Protein AF-A0ABD0RHS9-F1 (afdb_monomer_lite)

Radius of gyration: 13.69 Å; chains: 1; bounding box: 38×21×36 Å

Organism: Cirrhinus mrigala (NCBI:txid683832)

Structure (mmCIF, N/CA/C/O backbone):
data_AF-A0ABD0RHS9-F1
#
_entry.id   AF-A0ABD0RHS9-F1
#
loop_
_atom_site.group_PDB
_atom_site.id
_atom_site.type_symbol
_atom_site.label_atom_id
_atom_site.label_alt_id
_atom_site.label_comp_id
_atom_site.label_asym_id
_atom_site.label_entity_id
_atom_site.label_seq_id
_atom_site.pdbx_PDB_ins_code
_atom_site.Cartn_x
_atom_site.Cartn_y
_atom_site.Cartn_z
_atom_site.occupancy
_atom_site.B_iso_or_equiv
_atom_site.auth_seq_id
_atom_site.auth_comp_id
_atom_site.auth_asym_id
_atom_site.auth_atom_id
_atom_site.pdbx_PDB_model_num
ATOM 1 N N . VAL A 1 1 ? 5.807 -4.349 -19.358 1.00 77.38 1 VAL A N 1
ATOM 2 C CA . VAL A 1 1 ? 5.558 -4.805 -17.973 1.00 77.38 1 VAL A CA 1
ATOM 3 C C . VAL A 1 1 ? 4.090 -4.643 -17.634 1.00 77.38 1 VAL A C 1
ATOM 5 O O . VAL A 1 1 ? 3.535 -3.587 -17.908 1.00 77.38 1 VAL A O 1
ATOM 8 N N . ILE A 1 2 ? 3.474 -5.678 -17.066 1.00 82.75 2 ILE A N 1
ATOM 9 C CA . ILE A 1 2 ? 2.133 -5.607 -16.476 1.00 82.75 2 ILE A CA 1
ATOM 10 C C . ILE A 1 2 ? 2.326 -5.693 -14.965 1.00 82.75 2 ILE A C 1
ATOM 12 O O . ILE A 1 2 ? 3.054 -6.574 -14.515 1.00 82.75 2 ILE A O 1
ATOM 16 N N . VAL A 1 3 ? 1.731 -4.761 -14.219 1.00 87.94 3 VAL A N 1
ATOM 17 C CA . VAL A 1 3 ? 1.722 -4.748 -12.752 1.00 87.94 3 VAL A CA 1
ATOM 18 C C . VAL A 1 3 ? 0.270 -4.799 -12.307 1.00 87.94 3 VAL A C 1
ATOM 20 O O . VAL A 1 3 ? -0.502 -3.909 -12.667 1.00 87.94 3 VAL A O 1
ATOM 23 N N . ASP A 1 4 ? -0.078 -5.820 -11.532 1.00 89.81 4 ASP A N 1
ATOM 24 C CA . ASP A 1 4 ? -1.412 -6.032 -10.986 1.00 89.81 4 ASP A CA 1
ATOM 25 C C . ASP A 1 4 ? -1.384 -5.867 -9.454 1.00 89.81 4 ASP A C 1
ATOM 27 O O . ASP A 1 4 ? -0.892 -6.747 -8.735 1.00 89.81 4 ASP A O 1
ATOM 31 N N . PRO A 1 5 ? -1.793 -4.688 -8.948 1.00 90.50 5 PRO A N 1
ATOM 32 C CA . PRO A 1 5 ? -1.982 -4.445 -7.525 1.00 90.50 5 PRO A CA 1
ATOM 33 C C . PRO A 1 5 ? -3.323 -5.000 -7.023 1.00 90.50 5 PRO A C 1
ATOM 35 O O . PRO A 1 5 ? -4.399 -4.607 -7.477 1.00 90.50 5 PRO A O 1
ATOM 38 N N . GLU A 1 6 ? -3.244 -5.848 -6.007 1.00 91.50 6 GLU A N 1
ATOM 39 C CA . GLU A 1 6 ? -4.344 -6.441 -5.259 1.00 91.50 6 GLU A CA 1
ATOM 40 C C . GLU A 1 6 ? -4.330 -5.924 -3.815 1.00 91.50 6 GLU A C 1
ATOM 42 O O . GLU A 1 6 ? -3.306 -5.952 -3.129 1.00 91.50 6 GLU A O 1
ATOM 47 N N . ILE A 1 7 ? -5.481 -5.466 -3.328 1.00 91.00 7 ILE A N 1
ATOM 48 C CA . ILE A 1 7 ? -5.652 -5.061 -1.932 1.00 91.00 7 ILE A CA 1
ATOM 49 C C . ILE A 1 7 ? -6.454 -6.144 -1.225 1.00 91.00 7 ILE A C 1
ATOM 51 O O . ILE A 1 7 ? -7.591 -6.430 -1.591 1.00 91.00 7 ILE A O 1
ATOM 55 N N . VAL A 1 8 ? -5.853 -6.722 -0.194 1.00 90.88 8 VAL A N 1
ATOM 56 C CA . VAL A 1 8 ? -6.472 -7.701 0.688 1.00 90.88 8 VAL A CA 1
ATOM 57 C C . VAL A 1 8 ? -6.931 -6.969 1.952 1.00 90.88 8 VAL A C 1
ATOM 59 O O . VAL A 1 8 ? -6.089 -6.469 2.712 1.00 90.88 8 VAL A O 1
ATOM 62 N N . PRO A 1 9 ? -8.250 -6.873 2.187 1.00 87.50 9 PRO A N 1
ATOM 63 C CA . PRO A 1 9 ? -8.781 -6.233 3.379 1.00 87.50 9 PRO A CA 1
ATOM 64 C C . PRO A 1 9 ? -8.438 -7.030 4.650 1.00 87.50 9 PRO A C 1
ATOM 66 O O . PRO A 1 9 ? -8.174 -8.233 4.574 1.00 87.50 9 PRO A O 1
ATOM 69 N N . PRO A 1 10 ? -8.443 -6.381 5.828 1.00 87.31 10 PRO A N 1
ATOM 70 C CA . PRO A 1 10 ? -8.240 -7.073 7.095 1.00 87.31 10 PRO A CA 1
ATOM 71 C C . PRO A 1 10 ? -9.376 -8.060 7.386 1.00 87.31 10 PRO A C 1
ATOM 73 O O . PRO A 1 10 ? -10.509 -7.894 6.926 1.00 87.31 10 PRO A O 1
ATOM 76 N N . SER A 1 11 ? -9.093 -9.050 8.232 1.00 85.94 11 SER A N 1
ATOM 77 C CA . SER A 1 11 ? -10.115 -9.976 8.717 1.00 85.94 11 SER A CA 1
ATOM 78 C C . SER A 1 11 ? -11.209 -9.226 9.493 1.00 85.94 11 SER A C 1
ATOM 80 O O . SER A 1 11 ? -10.894 -8.501 10.445 1.00 85.94 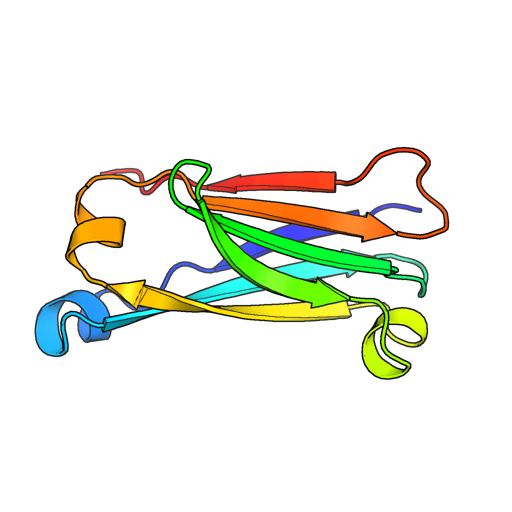11 SER A O 1
ATOM 82 N N . PRO A 1 12 ? -12.499 -9.415 9.152 1.00 78.94 12 PRO A N 1
ATOM 83 C CA . PRO A 1 12 ? -13.598 -8.763 9.856 1.00 78.94 12 PRO A CA 1
ATOM 84 C C . PRO A 1 12 ? -13.669 -9.196 11.322 1.00 78.94 12 PRO A C 1
ATOM 86 O O . PRO A 1 12 ? -14.035 -8.386 12.163 1.00 78.94 12 PRO A O 1
ATOM 89 N N . GLU A 1 13 ? -13.270 -10.427 11.650 1.00 80.19 13 GLU A N 1
ATOM 90 C CA . GLU A 1 13 ? -13.234 -10.928 13.028 1.00 80.19 13 GLU A CA 1
ATOM 91 C C . GLU A 1 13 ? -12.246 -10.149 13.906 1.00 80.19 13 GLU A C 1
ATOM 93 O O . GLU A 1 13 ? -12.624 -9.679 14.980 1.00 80.19 13 GLU A O 1
ATOM 98 N N . ASP A 1 14 ? -11.009 -9.948 13.437 1.00 78.19 14 ASP A N 1
ATOM 99 C CA . ASP A 1 14 ? -10.008 -9.119 14.123 1.00 78.19 14 ASP A CA 1
ATOM 100 C C . ASP A 1 14 ? -10.479 -7.673 14.245 1.00 78.19 14 ASP A C 1
ATOM 102 O O . ASP A 1 14 ? -10.366 -7.054 15.305 1.00 78.19 14 ASP A O 1
ATOM 106 N N . MET A 1 15 ? -11.104 -7.154 13.189 1.00 80.19 15 MET A N 1
ATOM 107 C CA . MET A 1 15 ? -11.636 -5.801 13.203 1.00 80.19 15 MET A CA 1
ATOM 108 C C . MET A 1 15 ? -12.794 -5.627 14.182 1.00 80.19 15 MET A C 1
ATOM 110 O O . MET A 1 15 ? -12.858 -4.604 14.858 1.00 80.19 15 MET A O 1
ATOM 114 N N . LEU A 1 16 ? -13.668 -6.620 14.325 1.00 77.56 16 LEU A N 1
ATOM 115 C CA . LEU A 1 16 ? -14.787 -6.563 15.261 1.00 77.56 16 LEU A CA 1
ATOM 116 C C . LEU A 1 16 ? -14.336 -6.788 16.712 1.00 77.56 16 LEU A C 1
ATOM 118 O O . LEU A 1 16 ? -14.859 -6.162 17.632 1.00 77.56 16 LEU A O 1
ATOM 122 N N . LYS A 1 17 ? -13.374 -7.695 16.919 1.00 82.06 17 LYS A N 1
ATOM 123 C CA . LYS A 1 17 ? -12.960 -8.170 18.245 1.00 82.06 17 LYS A CA 1
ATOM 124 C C . LYS A 1 17 ? -11.825 -7.345 18.844 1.00 82.06 17 LYS A C 1
ATOM 126 O O . LYS A 1 17 ? -11.921 -6.921 19.991 1.00 82.06 17 LYS A O 1
ATOM 131 N N . ASN A 1 18 ? -10.769 -7.109 18.069 1.00 83.06 18 ASN A N 1
ATOM 132 C CA . ASN A 1 18 ? -9.564 -6.403 18.506 1.00 83.06 18 ASN A CA 1
ATOM 133 C C . ASN A 1 18 ? -9.604 -4.907 18.165 1.00 83.06 18 ASN A C 1
ATOM 135 O O . ASN A 1 18 ? -8.780 -4.146 18.661 1.00 83.06 18 ASN A O 1
ATOM 139 N N . ARG A 1 19 ? -10.553 -4.477 17.319 1.00 83.25 19 ARG A N 1
ATOM 140 C CA . ARG A 1 19 ? -10.627 -3.124 16.736 1.00 83.25 19 ARG A CA 1
ATOM 141 C C . ARG A 1 19 ? -9.373 -2.694 15.965 1.00 83.25 19 ARG A C 1
ATOM 143 O O . ARG A 1 19 ? -9.234 -1.518 15.632 1.00 83.25 19 ARG A O 1
ATOM 150 N N . VAL A 1 20 ? -8.495 -3.640 15.645 1.00 85.25 20 VAL A N 1
ATOM 151 C CA . VAL A 1 20 ? -7.239 -3.448 14.911 1.00 85.25 20 VAL A CA 1
ATOM 152 C C . VAL A 1 20 ? -7.137 -4.540 13.856 1.00 85.25 20 VAL A C 1
ATOM 154 O O . VAL A 1 20 ? -7.521 -5.682 14.096 1.00 85.25 20 VAL A O 1
ATOM 157 N N . GLY A 1 21 ? -6.710 -4.164 12.659 1.00 87.38 21 GLY A N 1
ATOM 158 C CA . GLY A 1 21 ? -6.634 -5.025 11.493 1.00 87.38 21 GLY A CA 1
ATOM 159 C C . GLY A 1 21 ? -5.417 -4.658 10.664 1.00 87.38 21 GLY A C 1
ATOM 160 O O . GLY A 1 21 ? -4.835 -3.589 10.821 1.00 87.38 21 GLY A O 1
ATOM 161 N N . VAL A 1 22 ? -5.001 -5.558 9.785 1.00 89.94 22 VAL A N 1
ATOM 162 C CA . VAL A 1 22 ? -3.862 -5.319 8.899 1.00 89.94 22 VAL A CA 1
ATOM 163 C C . VAL A 1 22 ? -4.350 -5.431 7.468 1.00 89.94 22 VAL A C 1
ATOM 165 O O . VAL A 1 22 ? -4.807 -6.492 7.048 1.00 89.94 22 VAL A O 1
ATOM 168 N N . LEU A 1 23 ? -4.270 -4.327 6.734 1.00 90.44 23 LEU A N 1
ATOM 169 C CA . LEU A 1 23 ? -4.556 -4.286 5.310 1.00 90.44 23 LEU A CA 1
ATOM 170 C C . LEU A 1 23 ? -3.288 -4.671 4.557 1.00 90.44 23 LEU A C 1
ATOM 172 O O . LEU A 1 23 ? -2.230 -4.088 4.788 1.00 90.44 23 LEU A O 1
ATOM 176 N N . LYS A 1 24 ? -3.378 -5.650 3.661 1.00 92.56 24 LYS A N 1
ATOM 177 C CA . LYS A 1 24 ? -2.223 -6.082 2.871 1.00 92.56 24 LYS A CA 1
ATOM 178 C C . LYS A 1 24 ? -2.408 -5.635 1.438 1.00 92.56 24 LYS A C 1
ATOM 180 O O . LYS A 1 24 ? -3.410 -5.971 0.822 1.00 92.56 24 LYS A O 1
ATOM 185 N N . CYS A 1 25 ? -1.436 -4.931 0.880 1.00 92.50 25 CYS A N 1
ATOM 186 C CA . CYS A 1 25 ? -1.371 -4.750 -0.562 1.00 92.50 25 CYS A CA 1
ATOM 187 C C . CYS A 1 25 ? -0.348 -5.707 -1.152 1.00 92.50 25 CYS A C 1
ATOM 189 O O . CYS A 1 25 ? 0.808 -5.704 -0.736 1.00 92.50 25 CYS A O 1
ATOM 191 N N . LYS A 1 26 ? -0.764 -6.498 -2.132 1.00 92.62 26 LYS A N 1
ATOM 192 C CA . LYS A 1 26 ? 0.093 -7.367 -2.929 1.00 92.62 26 LYS A CA 1
ATOM 193 C C . LYS A 1 26 ? 0.194 -6.789 -4.327 1.00 92.62 26 LYS A C 1
ATOM 195 O O . LYS A 1 26 ? -0.807 -6.390 -4.899 1.00 92.62 26 LYS A O 1
ATOM 200 N N . ALA A 1 27 ? 1.384 -6.754 -4.896 1.00 91.94 27 ALA A N 1
ATOM 201 C CA . ALA A 1 27 ? 1.581 -6.335 -6.271 1.00 91.94 27 ALA A CA 1
ATOM 202 C C . ALA A 1 27 ? 2.363 -7.401 -7.019 1.00 91.94 27 ALA A C 1
ATOM 204 O O . ALA A 1 27 ? 3.440 -7.811 -6.580 1.00 91.94 27 ALA A O 1
ATOM 205 N N . SER A 1 28 ? 1.810 -7.839 -8.145 1.00 91.44 28 SER A N 1
ATOM 206 C CA . SER A 1 28 ? 2.386 -8.883 -8.989 1.00 91.44 28 SER A CA 1
ATOM 207 C C . SER A 1 28 ? 2.795 -8.289 -10.327 1.00 91.44 28 SER A C 1
ATOM 209 O O . SER A 1 28 ? 2.024 -7.547 -10.926 1.00 91.44 28 SER A O 1
ATOM 211 N N . ALA A 1 29 ? 3.990 -8.605 -10.809 1.00 90.44 29 ALA A N 1
ATOM 212 C CA . ALA A 1 29 ? 4.491 -8.151 -12.095 1.00 90.44 29 ALA A CA 1
ATOM 213 C C . ALA A 1 29 ? 5.171 -9.280 -12.870 1.00 90.44 29 ALA A C 1
ATOM 215 O O . ALA A 1 29 ? 5.715 -10.219 -12.292 1.00 90.44 29 ALA A O 1
ATOM 216 N N . ASP A 1 30 ? 5.166 -9.177 -14.198 1.00 88.50 30 ASP A N 1
ATOM 217 C CA . ASP A 1 30 ? 5.823 -10.171 -15.061 1.00 88.50 30 ASP A CA 1
ATOM 218 C C . ASP A 1 30 ? 7.368 -10.081 -15.008 1.00 88.50 30 ASP A C 1
ATOM 220 O O . ASP A 1 30 ? 8.075 -11.092 -15.115 1.00 88.50 30 ASP A O 1
ATOM 224 N N . SER A 1 31 ? 7.888 -8.884 -14.716 1.00 88.06 31 SER A N 1
ATOM 225 C CA . SER A 1 31 ? 9.312 -8.600 -14.496 1.00 88.06 31 SER A CA 1
ATOM 226 C C . SER A 1 31 ? 9.587 -8.166 -13.061 1.00 88.06 31 SER A C 1
ATOM 228 O O . SER A 1 31 ? 8.710 -7.660 -12.366 1.00 88.06 31 SER A O 1
ATOM 230 N N . ALA A 1 32 ? 10.839 -8.335 -12.633 1.00 87.88 32 ALA A N 1
ATOM 231 C CA . ALA A 1 32 ? 11.329 -7.773 -11.384 1.00 87.88 32 ALA A CA 1
ATOM 232 C C . ALA A 1 32 ? 11.844 -6.336 -11.594 1.00 87.88 32 ALA A C 1
ATOM 234 O O . ALA A 1 32 ? 12.499 -6.025 -12.602 1.00 87.88 32 ALA A O 1
ATOM 235 N N . GLY A 1 33 ? 11.569 -5.463 -10.625 1.00 87.75 33 GLY A N 1
ATOM 236 C CA . GLY A 1 33 ? 11.933 -4.050 -10.725 1.00 87.75 33 GLY A CA 1
ATOM 237 C C . GLY A 1 33 ? 11.016 -3.086 -9.986 1.00 87.75 33 GLY A C 1
ATOM 238 O O . GLY A 1 33 ? 10.909 -1.930 -10.404 1.00 87.75 33 GLY A O 1
ATOM 239 N N . PHE A 1 34 ? 10.351 -3.526 -8.916 1.00 90.19 34 PHE A N 1
ATOM 240 C CA . PHE A 1 34 ? 9.565 -2.623 -8.084 1.00 90.19 34 PHE A CA 1
ATOM 241 C C . PHE A 1 34 ? 10.478 -1.594 -7.425 1.00 90.19 34 PHE A C 1
ATOM 243 O O . PHE A 1 34 ? 11.499 -1.936 -6.826 1.00 90.19 34 PHE A O 1
ATOM 250 N N . THR A 1 35 ? 10.105 -0.326 -7.548 1.00 90.62 35 THR A N 1
ATOM 251 C CA . THR A 1 35 ? 10.865 0.802 -7.006 1.00 90.62 35 THR A CA 1
ATOM 252 C C . THR A 1 35 ? 10.224 1.379 -5.755 1.00 90.62 35 THR A C 1
ATOM 254 O O . THR A 1 35 ? 10.919 1.946 -4.916 1.00 90.62 35 THR A O 1
ATOM 257 N N . LYS A 1 36 ? 8.907 1.250 -5.597 1.00 90.75 36 LYS A N 1
ATOM 258 C CA . LYS A 1 36 ? 8.203 1.713 -4.402 1.00 90.75 36 LYS A CA 1
ATOM 259 C C . LYS A 1 36 ? 6.815 1.0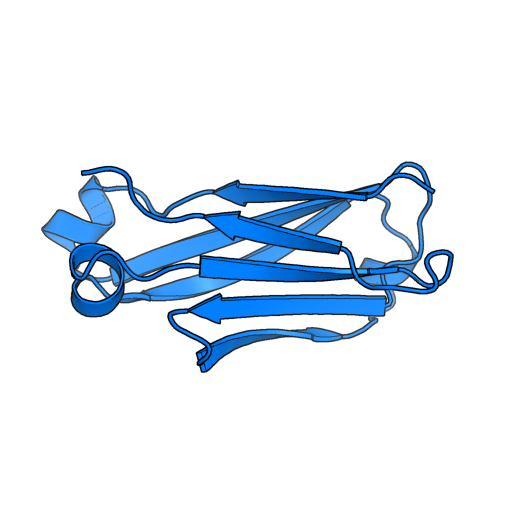98 -4.327 1.00 90.75 36 LYS A C 1
ATOM 261 O O . LYS A 1 36 ? 6.178 0.863 -5.345 1.00 90.75 36 LYS A O 1
ATOM 266 N N . ILE A 1 37 ? 6.327 0.870 -3.121 1.00 91.88 37 ILE A N 1
ATOM 267 C CA . ILE A 1 37 ? 4.937 0.522 -2.844 1.00 91.88 37 ILE A CA 1
ATOM 268 C C . ILE A 1 37 ? 4.439 1.415 -1.710 1.00 91.88 37 ILE A C 1
ATOM 270 O O . ILE A 1 37 ? 5.153 1.684 -0.748 1.00 91.88 37 ILE A O 1
ATOM 274 N N . THR A 1 38 ? 3.235 1.950 -1.837 1.00 93.50 38 THR A N 1
ATOM 275 C CA . THR A 1 38 ? 2.648 2.886 -0.876 1.00 93.50 38 THR A CA 1
ATOM 276 C C . THR A 1 38 ? 1.178 2.560 -0.700 1.00 93.50 38 THR A C 1
ATOM 278 O O . THR A 1 38 ? 0.465 2.409 -1.681 1.00 93.50 38 THR A O 1
ATOM 281 N N . ILE A 1 39 ? 0.715 2.491 0.542 1.00 92.75 39 ILE A N 1
ATOM 282 C CA . ILE A 1 39 ? -0.693 2.337 0.892 1.00 92.75 39 ILE A CA 1
ATOM 283 C C . ILE A 1 39 ? -1.163 3.640 1.529 1.00 92.75 39 ILE A C 1
ATOM 285 O O . ILE A 1 39 ? -0.592 4.126 2.511 1.00 92.75 39 ILE A O 1
ATOM 289 N N . LYS A 1 40 ? -2.224 4.200 0.956 1.00 92.19 40 LYS A N 1
ATOM 290 C CA . LYS A 1 40 ? -2.920 5.377 1.458 1.00 92.19 40 LYS A CA 1
ATOM 291 C C . LYS A 1 40 ? -4.302 4.981 1.950 1.00 92.19 40 LYS A C 1
ATOM 293 O O . LYS A 1 40 ? -4.982 4.223 1.275 1.00 92.19 40 LYS A O 1
ATOM 298 N N . ALA A 1 41 ? -4.720 5.527 3.080 1.00 89.62 41 ALA A N 1
ATOM 299 C CA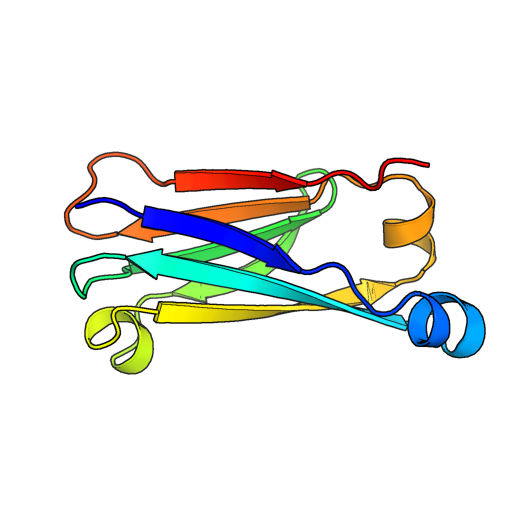 . ALA A 1 41 ? -6.078 5.465 3.594 1.00 89.62 41 ALA A CA 1
ATOM 300 C C . ALA A 1 41 ? -6.643 6.888 3.592 1.00 89.62 41 ALA A C 1
ATOM 302 O O . ALA A 1 41 ? -6.058 7.781 4.198 1.00 89.62 41 ALA A O 1
ATOM 303 N N . ASN A 1 42 ? -7.726 7.139 2.854 1.00 85.44 42 ASN A N 1
ATOM 304 C CA . ASN A 1 42 ? -8.352 8.465 2.753 1.00 85.44 42 ASN A CA 1
ATOM 305 C C . ASN A 1 42 ? -7.351 9.585 2.378 1.00 85.44 42 ASN A C 1
ATOM 307 O O . ASN A 1 42 ? -7.345 10.668 2.958 1.00 85.44 42 ASN A O 1
ATOM 311 N N . LYS A 1 43 ? -6.451 9.298 1.424 1.00 83.38 43 LYS A N 1
ATOM 312 C CA . LYS A 1 43 ? -5.307 10.144 0.999 1.00 83.38 43 LYS A CA 1
ATOM 313 C C . LYS A 1 43 ? -4.145 10.257 1.995 1.00 83.38 43 LYS A C 1
ATOM 315 O O . LYS A 1 43 ? -3.100 10.785 1.614 1.00 83.38 43 LYS A O 1
ATOM 320 N N . ASN A 1 44 ? -4.271 9.738 3.211 1.00 88.94 44 ASN A N 1
ATOM 321 C CA . ASN A 1 44 ? -3.197 9.723 4.195 1.00 88.94 44 ASN A CA 1
ATOM 322 C C . ASN A 1 44 ? -2.303 8.488 4.017 1.00 88.94 44 ASN A C 1
ATOM 324 O O . ASN A 1 44 ? -2.806 7.382 3.854 1.00 88.94 44 ASN A O 1
ATOM 328 N N . VAL A 1 45 ? -0.980 8.646 4.028 1.00 90.75 45 VAL A N 1
ATOM 329 C CA . VAL A 1 45 ? -0.051 7.517 3.844 1.00 90.75 45 VAL A CA 1
ATOM 330 C C . VAL A 1 45 ? 0.063 6.743 5.157 1.00 90.75 45 VAL A C 1
ATOM 332 O O . VAL A 1 45 ? 0.655 7.243 6.109 1.00 90.75 45 VAL A O 1
ATOM 335 N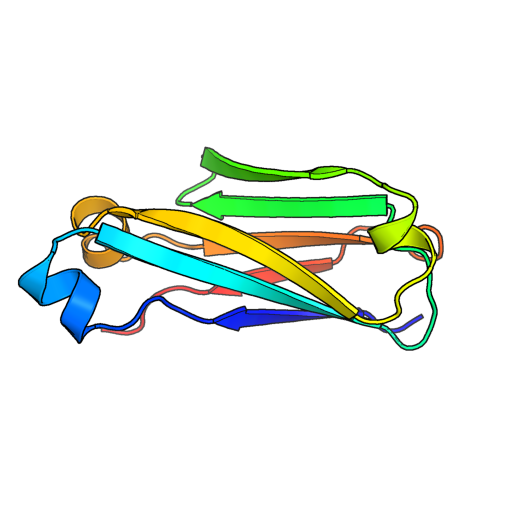 N . ILE A 1 46 ? -0.466 5.518 5.191 1.00 90.88 46 ILE A N 1
ATOM 336 C CA . ILE A 1 46 ? -0.438 4.652 6.384 1.00 90.88 46 ILE A CA 1
ATOM 337 C C . ILE A 1 46 ? 0.713 3.644 6.356 1.00 90.88 46 ILE A C 1
ATOM 339 O O . ILE A 1 46 ? 1.214 3.241 7.400 1.00 90.88 46 ILE A O 1
ATOM 343 N N . ALA A 1 47 ? 1.173 3.263 5.163 1.00 91.75 47 ALA A N 1
ATOM 344 C CA . ALA A 1 47 ? 2.352 2.427 4.993 1.00 91.75 47 ALA A CA 1
ATOM 345 C C . ALA A 1 47 ? 3.046 2.764 3.677 1.00 91.75 47 ALA A C 1
ATOM 347 O O . ALA A 1 47 ? 2.405 3.050 2.668 1.00 91.75 47 ALA A O 1
ATOM 348 N N . ASN A 1 48 ? 4.372 2.727 3.662 1.00 92.06 48 ASN A N 1
ATOM 349 C CA . ASN A 1 48 ? 5.144 2.857 2.437 1.00 92.06 48 ASN A CA 1
ATOM 350 C C . ASN A 1 48 ? 6.440 2.067 2.558 1.00 92.06 48 ASN A C 1
ATOM 352 O O . ASN A 1 48 ? 6.970 1.891 3.655 1.00 92.06 48 ASN A O 1
ATOM 356 N N . LYS A 1 49 ? 6.930 1.585 1.423 1.00 90.06 49 LYS A N 1
ATOM 357 C CA . LYS A 1 49 ? 8.191 0.868 1.325 1.00 90.06 49 LYS A CA 1
ATOM 358 C C . LYS A 1 49 ? 8.854 1.179 -0.007 1.00 90.06 49 LYS A C 1
ATOM 360 O O . LYS A 1 49 ? 8.212 1.152 -1.053 1.00 90.06 49 LYS A O 1
ATOM 365 N N . SER A 1 50 ? 10.125 1.539 0.050 1.00 87.12 50 SER A N 1
ATOM 366 C CA . SER A 1 50 ? 10.949 1.920 -1.098 1.00 87.12 50 SER A CA 1
ATOM 367 C C . SER A 1 50 ? 11.671 0.719 -1.713 1.00 87.12 50 SER A C 1
ATOM 369 O O . SER A 1 50 ? 11.555 -0.407 -1.233 1.00 87.12 50 SER A O 1
ATOM 371 N N . ALA A 1 51 ? 12.393 0.963 -2.808 1.00 78.12 51 ALA A N 1
ATOM 372 C CA . ALA A 1 51 ? 13.197 -0.034 -3.496 1.00 78.12 51 ALA A CA 1
ATOM 373 C C . ALA A 1 51 ? 14.284 -0.572 -2.561 1.00 78.12 51 ALA A C 1
ATOM 375 O O . ALA A 1 51 ? 15.311 0.069 -2.361 1.00 78.12 51 ALA A O 1
ATOM 376 N N . ASP A 1 52 ? 14.064 -1.762 -2.027 1.00 80.81 52 ASP A N 1
ATOM 377 C CA . ASP A 1 52 ? 15.104 -2.569 -1.401 1.00 80.81 52 ASP A CA 1
ATOM 378 C C . ASP A 1 52 ? 15.529 -3.689 -2.359 1.00 80.81 52 ASP A C 1
ATOM 380 O O . ASP A 1 52 ? 14.794 -4.031 -3.294 1.00 80.81 52 ASP A O 1
ATOM 384 N N . GLU A 1 53 ? 16.672 -4.331 -2.098 1.00 76.94 53 GLU A N 1
ATOM 385 C CA . GLU A 1 53 ? 17.112 -5.525 -2.845 1.00 76.94 53 GLU A CA 1
ATOM 386 C C . GLU A 1 53 ? 15.998 -6.584 -2.937 1.00 76.94 53 GLU A C 1
ATOM 388 O O . GLU A 1 53 ? 15.847 -7.259 -3.956 1.00 76.94 53 GLU A O 1
ATOM 393 N N . TYR A 1 54 ? 15.153 -6.669 -1.906 1.00 75.06 54 TYR A N 1
ATOM 394 C CA . TYR A 1 54 ? 13.977 -7.534 -1.866 1.00 75.06 54 TYR A CA 1
ATOM 395 C C . TYR A 1 54 ? 12.913 -7.186 -2.923 1.00 75.06 54 TYR A C 1
ATOM 397 O O . TYR A 1 54 ? 12.312 -8.086 -3.503 1.00 75.06 54 TYR A O 1
ATOM 405 N N . PHE A 1 55 ? 12.673 -5.899 -3.184 1.00 81.69 55 PHE A N 1
ATOM 406 C CA . PHE A 1 55 ? 11.654 -5.414 -4.126 1.00 81.69 55 PHE A CA 1
ATOM 407 C C . PHE A 1 55 ? 12.139 -5.471 -5.573 1.00 81.69 55 PHE A C 1
ATOM 409 O O . PHE A 1 55 ? 11.390 -5.834 -6.477 1.00 81.69 55 PHE A O 1
ATOM 416 N N . GLN A 1 56 ? 13.412 -5.148 -5.793 1.00 82.88 56 GLN A N 1
ATOM 417 C CA . GLN A 1 56 ? 13.985 -5.090 -7.134 1.00 82.88 56 GLN A CA 1
ATOM 418 C C . GLN A 1 56 ? 14.216 -6.473 -7.749 1.00 82.88 56 GLN A C 1
ATOM 420 O O . GLN A 1 56 ? 14.139 -6.608 -8.967 1.00 82.88 56 GLN A O 1
ATOM 425 N N . ASN A 1 57 ? 14.475 -7.494 -6.924 1.00 85.06 57 ASN A N 1
ATOM 426 C CA . ASN A 1 57 ? 14.726 -8.863 -7.384 1.00 85.06 57 ASN A CA 1
ATOM 427 C C . ASN A 1 57 ? 13.469 -9.744 -7.423 1.00 85.06 57 ASN A C 1
ATOM 429 O O . ASN A 1 57 ? 13.517 -10.857 -7.949 1.00 85.06 57 ASN A O 1
ATOM 433 N N . ARG A 1 58 ? 12.339 -9.279 -6.876 1.00 86.56 58 ARG A N 1
ATOM 434 C CA . ARG A 1 58 ? 11.086 -10.038 -6.875 1.00 86.56 58 ARG A CA 1
ATOM 435 C C . ARG A 1 58 ? 10.117 -9.552 -7.940 1.00 86.56 58 ARG A C 1
ATOM 437 O O . ARG A 1 58 ? 10.025 -8.371 -8.252 1.00 86.56 58 ARG A O 1
ATOM 444 N N . LYS A 1 59 ? 9.359 -10.517 -8.452 1.00 89.31 59 LYS A N 1
ATOM 445 C CA . LYS A 1 59 ? 8.195 -10.317 -9.322 1.00 89.31 59 LYS A CA 1
ATOM 446 C C . LYS A 1 59 ? 6.910 -10.054 -8.538 1.00 89.31 59 LYS A C 1
ATOM 448 O O . LYS A 1 59 ? 5.930 -9.585 -9.096 1.00 89.31 59 LYS A O 1
ATOM 453 N N . THR A 1 60 ? 6.918 -10.337 -7.243 1.00 89.50 60 THR A N 1
ATOM 454 C CA . THR A 1 60 ? 5.784 -10.136 -6.344 1.00 89.50 60 THR A CA 1
ATOM 455 C C . THR A 1 60 ? 6.251 -9.492 -5.056 1.00 89.50 60 THR A C 1
ATOM 457 O O . THR A 1 60 ? 7.232 -9.926 -4.445 1.00 89.50 60 THR A O 1
ATOM 460 N N 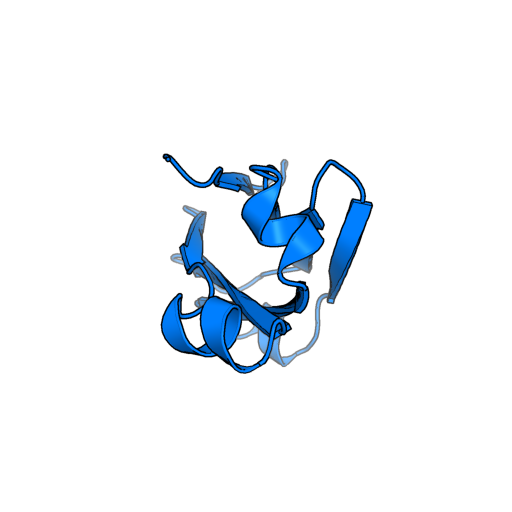. VAL A 1 61 ? 5.535 -8.456 -4.641 1.00 91.06 61 VAL A N 1
ATOM 461 C CA . VAL A 1 61 ? 5.821 -7.708 -3.422 1.00 91.06 61 VAL A CA 1
ATOM 462 C C . VAL A 1 61 ? 4.554 -7.536 -2.607 1.00 91.06 61 VAL A C 1
ATOM 464 O O . VAL A 1 61 ? 3.458 -7.458 -3.155 1.00 91.06 61 VAL A O 1
ATOM 467 N N . GLU A 1 62 ? 4.705 -7.490 -1.291 1.00 91.62 62 GLU A N 1
ATOM 468 C CA . GLU A 1 62 ? 3.599 -7.280 -0.368 1.00 91.62 62 GLU A CA 1
ATOM 469 C C . GLU A 1 62 ? 3.964 -6.218 0.667 1.00 91.62 62 GLU A C 1
ATOM 471 O O . GLU A 1 62 ? 5.130 -6.076 1.053 1.00 91.62 62 GLU A O 1
ATOM 476 N N . LEU A 1 63 ? 2.962 -5.442 1.069 1.00 92.19 63 LEU A N 1
ATOM 477 C CA . LEU A 1 63 ? 3.071 -4.405 2.079 1.00 92.19 63 LEU A CA 1
ATOM 478 C C . LEU A 1 63 ? 1.905 -4.527 3.055 1.00 92.19 63 LEU A C 1
ATOM 480 O O . LEU A 1 63 ? 0.743 -4.443 2.660 1.00 92.19 63 LEU A O 1
ATOM 484 N N . ASP A 1 64 ? 2.236 -4.699 4.327 1.00 92.38 64 ASP A N 1
ATOM 485 C CA . ASP A 1 64 ? 1.286 -4.695 5.430 1.00 92.38 64 ASP A CA 1
ATOM 486 C C . ASP A 1 64 ? 1.109 -3.271 5.968 1.00 92.38 64 ASP A C 1
ATOM 488 O O . ASP A 1 64 ? 2.084 -2.570 6.252 1.00 92.38 64 ASP A O 1
ATOM 492 N N . ALA A 1 65 ? -0.140 -2.853 6.137 1.00 91.12 65 ALA A N 1
ATOM 493 C CA . ALA A 1 65 ? -0.513 -1.576 6.717 1.00 91.12 65 ALA A CA 1
ATOM 494 C C . ALA A 1 65 ? -1.452 -1.807 7.912 1.00 91.12 65 ALA A C 1
ATOM 496 O O . ALA A 1 65 ? -2.585 -2.259 7.719 1.00 91.12 65 ALA A O 1
ATOM 497 N N . PRO A 1 66 ? -1.006 -1.542 9.151 1.00 88.19 66 PRO A N 1
ATOM 498 C CA . PRO A 1 66 ? -1.872 -1.637 10.317 1.00 88.19 66 PRO A CA 1
ATOM 499 C C . PRO A 1 66 ? -2.926 -0.525 10.267 1.00 88.19 66 PRO A C 1
ATOM 501 O O . PRO A 1 66 ? -2.592 0.646 10.099 1.00 88.19 66 PRO A O 1
ATOM 504 N N . ILE A 1 67 ? -4.194 -0.900 10.410 1.00 87.94 67 ILE A N 1
ATOM 505 C CA . ILE A 1 67 ? -5.347 -0.000 10.405 1.00 87.94 67 ILE A CA 1
ATOM 506 C C . ILE A 1 67 ? -6.262 -0.289 11.591 1.00 87.94 67 ILE A C 1
ATOM 508 O O . ILE A 1 67 ? -6.337 -1.408 12.100 1.00 87.94 67 ILE A O 1
ATOM 512 N N . ASN A 1 68 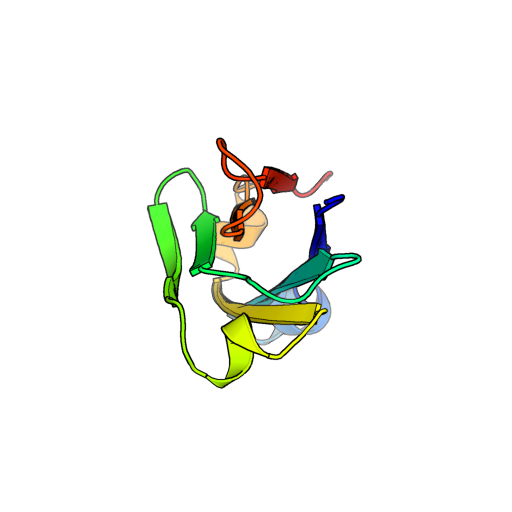? -6.996 0.731 12.019 1.00 86.56 68 ASN A N 1
ATOM 513 C CA . ASN A 1 68 ? -7.947 0.613 13.118 1.00 86.56 68 ASN A CA 1
ATOM 514 C C . ASN A 1 68 ? -9.377 0.470 12.590 1.00 86.56 68 ASN A C 1
ATOM 516 O O . ASN A 1 68 ? -9.692 0.859 11.464 1.00 86.56 68 ASN A O 1
ATOM 520 N N . TYR A 1 69 ? -10.267 -0.051 13.436 1.00 83.31 69 TYR A N 1
ATOM 521 C CA . TYR A 1 69 ? -11.675 -0.248 13.094 1.00 83.31 69 TYR A CA 1
ATOM 522 C C . TYR A 1 69 ? -12.364 1.050 12.683 1.00 83.31 69 TYR A C 1
ATOM 524 O O . TYR A 1 69 ? -13.203 1.021 11.797 1.00 83.31 69 TYR A O 1
ATOM 532 N N . GLU A 1 70 ? -12.020 2.188 13.285 1.00 81.44 70 GLU A N 1
ATOM 533 C CA . GLU A 1 70 ? -12.619 3.477 12.917 1.00 81.44 70 GLU A CA 1
ATOM 534 C C . GLU A 1 70 ? -12.289 3.881 11.477 1.00 81.44 70 GLU A C 1
ATOM 536 O O . GLU A 1 70 ? -13.181 4.325 10.754 1.00 81.44 70 GLU A O 1
ATOM 541 N N . GLU A 1 71 ? -11.046 3.672 11.031 1.00 80.12 71 GLU A N 1
ATOM 542 C CA . GLU A 1 71 ? -10.662 3.932 9.640 1.00 80.12 71 GLU A CA 1
ATOM 543 C C . GLU A 1 71 ? -11.356 2.938 8.706 1.00 80.12 71 GLU A C 1
ATOM 545 O O . GLU A 1 71 ? -11.983 3.330 7.725 1.00 80.12 71 GLU A O 1
ATOM 550 N N . TRP A 1 72 ? -11.346 1.652 9.049 1.00 82.69 72 TRP A N 1
ATOM 551 C CA . TRP A 1 72 ? -12.009 0.615 8.259 1.00 82.69 72 TRP A CA 1
ATOM 552 C C . TRP A 1 72 ? -13.538 0.789 8.170 1.00 82.69 72 TRP A C 1
ATOM 554 O O . TRP A 1 72 ? -14.143 0.595 7.115 1.00 82.69 72 TRP A O 1
ATOM 564 N N . SER A 1 73 ? -14.186 1.152 9.277 1.00 80.81 73 SER A N 1
ATOM 565 C CA . SER A 1 73 ? -15.644 1.238 9.407 1.00 80.81 73 SER A CA 1
ATOM 566 C C . SER A 1 73 ? -16.229 2.523 8.836 1.00 80.81 73 SER A C 1
ATOM 568 O O . SER A 1 73 ? -17.412 2.529 8.510 1.00 80.81 73 SER A O 1
ATOM 570 N N . ASN A 1 74 ? -15.437 3.586 8.684 1.00 79.69 74 ASN A N 1
ATOM 571 C CA . ASN A 1 74 ? -15.876 4.817 8.020 1.00 79.69 74 ASN A CA 1
ATOM 572 C C . ASN A 1 74 ? -16.003 4.681 6.491 1.00 79.69 74 ASN A C 1
ATOM 574 O O . ASN A 1 74 ? -16.299 5.663 5.818 1.00 79.69 74 ASN A O 1
ATOM 578 N N . GLY A 1 75 ? -15.766 3.490 5.926 1.00 75.75 75 GLY A N 1
ATOM 579 C CA . GLY A 1 75 ? -15.743 3.302 4.474 1.00 75.75 75 GLY A CA 1
ATOM 580 C C . GLY A 1 75 ? -14.524 3.965 3.835 1.00 75.75 75 GLY A C 1
ATOM 581 O O . GLY A 1 75 ? -14.613 4.480 2.724 1.00 75.75 75 GLY A O 1
ATOM 582 N N . THR A 1 76 ? -13.394 3.994 4.549 1.00 83.94 76 THR A N 1
ATOM 583 C CA . THR A 1 76 ? -12.163 4.608 4.049 1.00 83.94 76 THR A CA 1
ATOM 584 C C . THR A 1 76 ? -11.742 3.980 2.727 1.00 83.94 76 THR A C 1
ATOM 586 O O . THR A 1 76 ? -11.669 2.759 2.593 1.00 83.94 76 THR A O 1
ATOM 589 N N . GLU A 1 77 ? -11.449 4.835 1.751 1.00 89.19 77 GLU A N 1
ATOM 590 C CA . GLU A 1 77 ? -10.856 4.421 0.489 1.00 89.19 77 GLU A CA 1
ATOM 591 C C . GLU A 1 77 ? -9.365 4.144 0.697 1.00 89.19 77 GLU A C 1
ATOM 593 O O . GLU A 1 77 ? -8.599 5.022 1.111 1.00 89.19 77 GLU A O 1
ATOM 598 N N . PHE A 1 78 ? -8.965 2.908 0.418 1.00 90.38 78 PHE A N 1
ATOM 599 C CA . PHE A 1 78 ? -7.585 2.464 0.453 1.00 90.38 78 PHE A CA 1
ATOM 600 C C . PHE A 1 78 ? -7.009 2.491 -0.955 1.00 90.38 78 PHE A C 1
ATOM 602 O O . PHE A 1 78 ? -7.500 1.813 -1.852 1.00 90.38 78 PHE A O 1
ATOM 609 N N . THR A 1 79 ? -5.942 3.252 -1.152 1.00 92.75 79 THR A N 1
ATOM 610 C CA . THR A 1 79 ? -5.226 3.328 -2.423 1.00 92.75 79 THR A CA 1
ATOM 611 C C . THR A 1 79 ? -3.863 2.679 -2.263 1.00 92.75 79 THR A C 1
ATOM 613 O O . THR A 1 79 ? -3.028 3.169 -1.505 1.00 92.75 79 THR A O 1
ATOM 616 N N . CYS A 1 80 ? -3.607 1.597 -2.986 1.00 92.81 80 CYS A N 1
ATOM 617 C CA . CYS A 1 80 ? -2.280 1.016 -3.084 1.00 92.81 80 CYS A CA 1
ATOM 618 C C . CYS A 1 80 ? -1.604 1.473 -4.370 1.00 92.81 80 CYS A C 1
ATOM 620 O O . CYS A 1 80 ? -2.043 1.106 -5.452 1.00 92.81 80 CYS A O 1
ATOM 622 N N . THR A 1 81 ? -0.536 2.252 -4.247 1.00 93.50 81 THR A N 1
ATOM 623 C CA . THR A 1 81 ? 0.292 2.752 -5.344 1.00 93.50 81 THR A CA 1
ATOM 624 C C . THR A 1 81 ? 1.579 1.941 -5.430 1.00 93.50 81 THR A C 1
ATOM 626 O O . THR A 1 81 ? 2.297 1.795 -4.444 1.00 93.50 81 THR A O 1
ATOM 629 N N . VAL A 1 82 ? 1.894 1.449 -6.619 1.00 92.44 82 VAL A N 1
ATOM 630 C CA . VAL A 1 82 ? 3.035 0.589 -6.909 1.00 92.44 82 VAL A CA 1
ATOM 631 C C . VAL A 1 82 ? 3.831 1.198 -8.056 1.00 92.44 82 VAL A C 1
ATOM 633 O O . VAL A 1 82 ? 3.324 1.381 -9.159 1.00 92.44 82 VAL A O 1
ATOM 636 N N . GLU A 1 83 ? 5.095 1.497 -7.803 1.00 91.69 83 GLU A N 1
ATOM 637 C CA . GLU A 1 83 ? 6.047 2.003 -8.783 1.00 91.69 83 GLU A CA 1
ATOM 638 C C . GLU A 1 83 ? 6.945 0.865 -9.273 1.00 91.69 83 GLU A C 1
ATOM 640 O O . GLU A 1 83 ? 7.423 0.031 -8.495 1.00 91.69 83 GLU A O 1
ATOM 645 N N . HIS A 1 84 ? 7.186 0.837 -10.581 1.00 91.00 84 HIS A N 1
ATOM 646 C CA . HIS A 1 84 ? 8.045 -0.142 -11.232 1.00 91.00 84 HIS A CA 1
ATOM 647 C C . HIS A 1 84 ? 8.963 0.576 -12.218 1.00 91.00 84 HIS A C 1
ATOM 649 O O . HIS A 1 84 ? 8.494 1.394 -12.999 1.00 91.00 84 HIS A O 1
ATOM 655 N N . ARG A 1 85 ? 10.258 0.240 -12.239 1.00 89.75 85 ARG A N 1
ATOM 656 C CA . ARG A 1 85 ? 11.271 0.932 -13.066 1.00 89.75 85 ARG A CA 1
ATOM 657 C C . ARG A 1 85 ? 10.991 0.916 -14.575 1.00 89.75 85 ARG A C 1
ATOM 659 O O . ARG A 1 85 ? 11.480 1.766 -15.303 1.00 89.75 85 ARG A O 1
ATOM 666 N N . GLU A 1 86 ? 10.256 -0.092 -15.040 1.00 88.44 86 GLU A N 1
ATOM 667 C CA . GLU A 1 86 ? 9.872 -0.252 -16.454 1.00 88.44 86 GLU A CA 1
ATOM 668 C C . GLU A 1 86 ? 8.551 0.451 -16.812 1.00 88.44 86 GLU A C 1
ATOM 670 O O . GLU A 1 86 ? 8.144 0.429 -17.971 1.00 88.44 86 GLU A O 1
ATOM 675 N N . LEU A 1 87 ? 7.855 1.037 -15.833 1.00 86.81 87 LEU A N 1
ATOM 676 C CA . LEU A 1 87 ? 6.656 1.837 -16.053 1.00 86.81 87 LEU A CA 1
ATOM 677 C C . LEU A 1 87 ? 7.000 3.316 -15.867 1.00 86.81 87 LEU A C 1
ATOM 679 O O . LEU A 1 87 ? 7.616 3.694 -14.876 1.00 86.81 87 LEU A O 1
ATOM 683 N N . ALA A 1 88 ? 6.577 4.155 -16.814 1.00 84.44 88 ALA A N 1
ATOM 684 C CA . ALA A 1 88 ? 6.718 5.605 -16.684 1.00 84.44 88 ALA A CA 1
ATOM 685 C C . ALA A 1 88 ? 5.800 6.174 -15.587 1.00 84.44 88 ALA A C 1
ATOM 687 O O . ALA A 1 88 ? 6.152 7.156 -14.941 1.00 84.44 88 ALA A O 1
ATOM 688 N N . GLU A 1 89 ? 4.646 5.538 -15.366 1.00 86.75 89 GLU A N 1
ATOM 689 C CA . GLU A 1 89 ? 3.668 5.929 -14.353 1.00 86.75 89 GLU A CA 1
ATOM 690 C C . GLU A 1 89 ? 3.427 4.790 -13.348 1.00 86.75 89 GLU A C 1
ATOM 692 O O . GLU A 1 89 ? 3.348 3.622 -13.751 1.00 86.75 89 GLU A O 1
ATOM 697 N N . PRO A 1 90 ? 3.276 5.100 -12.047 1.00 89.94 90 PRO A N 1
ATOM 698 C CA . PRO A 1 90 ? 2.879 4.114 -11.052 1.00 89.94 90 PRO A CA 1
ATOM 699 C C . PRO A 1 90 ? 1.522 3.486 -11.366 1.00 89.94 90 PRO A C 1
ATOM 701 O O . PRO A 1 90 ? 0.624 4.126 -11.913 1.00 89.94 90 PRO A O 1
ATOM 704 N N . LYS A 1 91 ? 1.336 2.239 -10.929 1.00 92.38 91 LYS A N 1
ATOM 705 C CA . LYS A 1 91 ? 0.020 1.607 -10.880 1.00 92.38 91 LYS A CA 1
ATOM 706 C C . LYS A 1 91 ? -0.603 1.733 -9.513 1.00 92.38 91 LYS A C 1
ATOM 708 O O . LYS A 1 91 ? -0.049 1.274 -8.524 1.00 92.38 91 LYS A O 1
ATOM 713 N N . GLU A 1 92 ? -1.790 2.318 -9.484 1.00 91.69 92 GLU A N 1
ATOM 714 C CA . GLU A 1 92 ? -2.597 2.428 -8.284 1.00 91.69 92 GLU A CA 1
ATOM 715 C C . GLU A 1 92 ? -3.868 1.583 -8.366 1.00 91.69 92 GLU A C 1
ATOM 717 O O . GLU A 1 92 ? -4.517 1.498 -9.410 1.00 91.69 92 GLU A O 1
ATOM 722 N N . LYS A 1 93 ? -4.208 0.942 -7.248 1.00 91.94 93 LYS A N 1
ATOM 723 C CA . LYS A 1 93 ? -5.484 0.273 -7.020 1.00 91.94 93 LYS A CA 1
ATOM 724 C C . LYS A 1 93 ? -6.208 0.997 -5.911 1.00 91.94 93 LYS A C 1
ATOM 726 O O . LYS A 1 93 ? -5.644 1.153 -4.833 1.00 91.94 93 LYS A O 1
ATOM 731 N N . THR A 1 94 ? -7.447 1.388 -6.149 1.00 90.69 94 THR A N 1
ATOM 732 C CA . THR A 1 94 ? -8.350 1.813 -5.087 1.00 90.69 94 THR A CA 1
ATOM 733 C C . THR A 1 94 ? -9.221 0.641 -4.658 1.00 90.69 94 THR A C 1
ATOM 735 O O . THR A 1 94 ? -9.660 -0.174 -5.471 1.00 90.69 94 THR A O 1
ATOM 738 N N . PHE A 1 95 ? -9.432 0.539 -3.356 1.00 88.50 95 PHE A N 1
ATOM 739 C CA . PHE A 1 95 ? -10.323 -0.409 -2.724 1.00 88.50 95 PHE A CA 1
ATOM 740 C C . PHE A 1 95 ? -11.114 0.345 -1.664 1.00 88.50 95 PHE A C 1
ATOM 742 O O . PHE A 1 95 ? -10.543 0.935 -0.749 1.00 88.50 95 PHE A O 1
ATOM 749 N N . SER A 1 96 ? -12.430 0.314 -1.776 1.00 83.56 96 SER A N 1
ATOM 750 C CA . SER A 1 96 ? -13.339 0.764 -0.734 1.00 83.56 96 SER A CA 1
ATOM 751 C C . SER A 1 96 ? -14.125 -0.442 -0.246 1.00 83.56 96 SER A C 1
ATOM 753 O O . SER A 1 96 ? -14.433 -1.365 -1.001 1.00 83.56 96 SER A O 1
ATOM 755 N N . ARG A 1 97 ? -14.429 -0.457 1.049 1.00 75.56 97 ARG A N 1
ATOM 756 C CA . ARG A 1 97 ? -15.328 -1.461 1.603 1.00 75.56 97 ARG A CA 1
ATOM 757 C C . ARG A 1 97 ? -16.734 -1.197 1.057 1.00 75.56 97 ARG A C 1
ATOM 759 O O . ARG A 1 97 ? -17.355 -0.207 1.434 1.00 75.56 97 ARG A O 1
ATOM 766 N N . GLU A 1 98 ? -17.220 -2.080 0.190 1.00 64.75 98 GLU A N 1
ATOM 767 C CA . GLU A 1 98 ? -18.642 -2.140 -0.153 1.00 64.75 98 GLU A CA 1
ATOM 768 C C . GLU A 1 98 ? -19.396 -2.660 1.082 1.00 64.75 98 GLU A C 1
ATOM 770 O O . GLU A 1 98 ? -18.944 -3.603 1.739 1.00 64.75 98 GLU A O 1
ATOM 775 N N . ASN A 1 99 ? -20.441 -1.940 1.489 1.00 45.78 99 ASN A N 1
ATOM 776 C CA . ASN A 1 99 ? -21.122 -2.119 2.774 1.00 45.78 99 ASN A CA 1
ATOM 777 C C . ASN A 1 99 ? -22.297 -3.090 2.663 1.00 45.78 99 ASN A C 1
ATOM 779 O O . ASN A 1 99 ? -23.015 -3.004 1.644 1.00 45.78 99 ASN A O 1
#

Sequence (99 aa):
VIVDPEIVPPSPEDMLKNRVGVLKCKASADSAGFTKITIKANKNVIANKSADEYFQNRKTVELDAPINYEEWSNGTEFTCTVEHRELAEPKEKTFSREN

Foldseek 3Di:
DDKDKDKDWFDVCCCVPVQKTKIKIKIAAPAAFWAKKFKDWLNHTQDIDGDDPVRRHDRMDMDIGMDGSVSLVVQTKIKIWIDGPPDPGIDIDIDTDDD

pLDDT: mean 86.61, std 6.76, range [45.78, 93.5]

InterPro domains:
  IPR003006 Immunoglobulin/major histocompatibility complex, conserved site [PS00290] (78-84)
  IPR003597 Immunoglobulin C1-set [PF07654] (7-86)
  IPR007110 Immunoglobulin-like domain [PS50835] (5-96)
  IPR013783 Immunoglobulin-like fold [G3DSA:2.60.40.10] (4-98)
  IPR036179 Immunoglobulin-like domain superfamily [SSF48726] (6-95)

Secondary structure (DSSP, 8-state):
--EEEEEEPPPHHHHHHTSEEEEEEEEEESSS-EEEEEEEETTEEEEEEE--HHHHS-SEEEEEEEEEHHHHHTTPPEEEEEEETT-SS-EEEEE----